Protein AF-A0A328YNU9-F1 (afdb_monomer_lite)

Foldseek 3Di:
DVVVVVVVVVVVVVVVVVVPLPQPVVLLVVLVVLQVVLVVLCVVLVVQLVVLVVPVVDPCSVVSNVVSVVSNVVSVVSNVVSVVSNVCSNCVSVD

Radius of gyration: 24.9 Å; chains: 1; bounding box: 54×29×70 Å

Organism: NCBI:txid1101402

Sequence (95 aa):
MLKCRLLGIKEAMAFKYVSKMATDKELLAKGIKYLFGALPLMFLGPSVIYNAFMNKQSSWYYLVLIIGCGLCIASVGLAFKGLNFIVKALFDGEQ

Secondary structure (DSSP, 8-state):
-HHHHHHHHHHHHHHHHHTT----HHHHHHHHHHHHHHHHHHHHHHHHHHHHHHTTTSTTHHHHHHHHHHHHHHHHHHHHHHHHHHHHHHHTT--

Structure (mmCIF, N/CA/C/O backbone):
data_AF-A0A328YNU9-F1
#
_entry.id   AF-A0A328YNU9-F1
#
loop_
_atom_site.group_PDB
_atom_site.id
_atom_site.type_symbol
_atom_site.label_atom_id
_atom_site.label_alt_id
_atom_site.label_comp_id
_atom_site.label_asym_id
_atom_site.label_entity_id
_atom_site.label_seq_id
_atom_site.pdbx_PDB_ins_code
_atom_site.Cartn_x
_atom_site.Cartn_y
_atom_site.Cartn_z
_atom_site.occupancy
_atom_site.B_iso_or_equiv
_atom_site.auth_seq_id
_atom_site.auth_comp_id
_atom_site.auth_asym_id
_atom_site.auth_atom_id
_atom_site.pdbx_PDB_model_num
ATOM 1 N N . MET A 1 1 ? -36.375 23.001 45.487 1.00 57.78 1 MET A N 1
ATOM 2 C CA . MET A 1 1 ? -35.013 22.470 45.750 1.00 57.78 1 MET A CA 1
ATOM 3 C C . MET A 1 1 ? -34.742 21.089 45.147 1.00 57.78 1 MET A C 1
ATOM 5 O O . MET A 1 1 ? -33.689 20.936 44.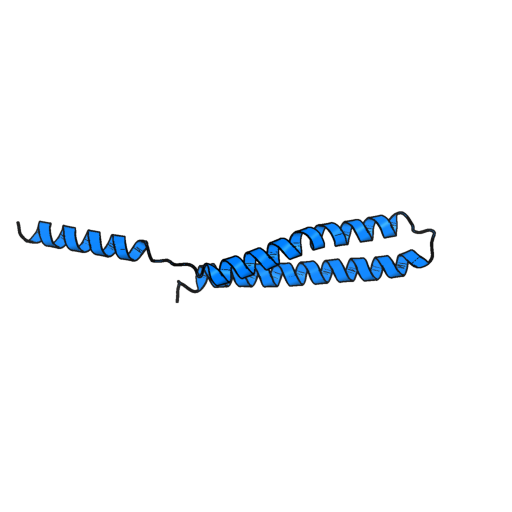544 1.00 57.78 1 MET A O 1
ATOM 9 N N . LEU A 1 2 ? -35.650 20.102 45.220 1.00 55.25 2 LEU A N 1
ATOM 10 C CA . LEU A 1 2 ? -35.408 18.760 44.642 1.00 55.25 2 LEU A CA 1
ATOM 11 C C . LEU A 1 2 ? -35.138 18.751 43.120 1.00 55.25 2 LEU A C 1
ATOM 13 O O . LEU A 1 2 ? -34.376 17.920 42.633 1.00 55.25 2 LEU A O 1
ATOM 17 N N . LYS A 1 3 ? -35.726 19.694 42.369 1.00 50.75 3 LYS A N 1
ATOM 18 C CA . LYS A 1 3 ? -35.608 19.759 40.901 1.00 50.75 3 LYS A CA 1
ATOM 19 C C . LYS A 1 3 ? -34.177 20.079 40.416 1.00 50.75 3 LYS A C 1
ATOM 21 O O . LYS A 1 3 ? -33.753 19.507 39.421 1.00 50.75 3 LYS A O 1
ATOM 26 N N . CYS A 1 4 ? -33.405 20.884 41.161 1.00 52.69 4 CYS A N 1
ATOM 27 C CA . CYS A 1 4 ? -31.989 21.175 40.858 1.00 52.69 4 CYS A CA 1
ATOM 28 C C . CYS A 1 4 ? -31.081 19.947 41.036 1.00 52.69 4 CYS A C 1
ATOM 30 O O . CYS A 1 4 ? -30.121 19.766 40.294 1.00 52.69 4 CYS A O 1
ATOM 32 N N . ARG A 1 5 ? -31.394 19.075 42.006 1.00 57.31 5 ARG A N 1
ATOM 33 C CA . ARG A 1 5 ? -30.578 17.893 42.318 1.00 57.31 5 ARG A CA 1
ATOM 34 C C . ARG A 1 5 ? -30.772 16.762 41.300 1.00 57.31 5 ARG A C 1
ATOM 36 O O . ARG A 1 5 ? -29.817 16.065 40.993 1.00 57.31 5 ARG A O 1
ATOM 43 N N . LEU A 1 6 ? -31.971 16.621 40.730 1.00 57.03 6 LEU A N 1
ATOM 44 C CA . LEU A 1 6 ? -32.242 15.665 39.645 1.00 57.03 6 LEU A CA 1
ATOM 45 C C . LEU A 1 6 ? -31.674 16.116 38.290 1.00 57.03 6 LEU A C 1
ATOM 47 O O . LEU A 1 6 ? -31.242 15.270 37.511 1.00 57.03 6 LEU A O 1
ATOM 51 N N . LEU A 1 7 ? -31.629 17.426 38.024 1.00 61.00 7 LEU A N 1
ATOM 52 C CA . LEU A 1 7 ? -30.979 17.989 36.833 1.00 61.00 7 LEU A CA 1
ATOM 53 C C . LEU A 1 7 ? -29.469 17.710 36.826 1.00 61.00 7 LEU A C 1
ATOM 55 O O . LEU A 1 7 ? -28.963 17.197 35.835 1.00 61.00 7 LEU A O 1
ATOM 59 N N . GLY A 1 8 ? -28.776 17.909 37.953 1.00 58.00 8 GLY A N 1
ATOM 60 C CA . GLY A 1 8 ? -27.342 17.596 38.055 1.00 58.00 8 GLY A CA 1
ATOM 61 C C . GLY A 1 8 ? -26.997 16.116 37.819 1.00 58.00 8 GLY A C 1
ATOM 62 O O . GLY A 1 8 ? -25.927 15.808 37.303 1.00 58.00 8 GLY A O 1
ATOM 63 N N . ILE A 1 9 ? -27.914 15.192 38.135 1.00 61.34 9 ILE A N 1
ATOM 64 C CA . ILE A 1 9 ? -27.729 13.753 37.877 1.00 61.34 9 ILE A CA 1
ATOM 65 C C . ILE A 1 9 ? -27.946 13.423 36.390 1.00 61.34 9 ILE A C 1
ATOM 67 O O . ILE A 1 9 ? -27.254 12.561 35.850 1.00 61.34 9 ILE A O 1
ATOM 71 N N . LYS A 1 10 ? -28.872 14.113 35.707 1.00 58.19 10 LYS A N 1
ATOM 72 C CA . LYS A 1 10 ? -29.102 13.920 34.266 1.00 58.19 10 LYS A CA 1
ATOM 73 C C . LYS A 1 10 ? -27.918 14.396 33.419 1.00 58.19 10 LYS A C 1
ATOM 75 O O . LYS A 1 10 ? -27.497 13.658 32.532 1.00 58.19 10 LYS A O 1
ATOM 80 N N . GLU A 1 11 ? -27.336 15.549 33.743 1.00 60.25 11 GLU A N 1
ATOM 81 C CA . GLU A 1 11 ? -26.154 16.089 33.047 1.00 60.25 11 GLU A CA 1
ATOM 82 C C . GLU A 1 11 ? -24.924 15.171 33.204 1.00 60.25 11 GLU A C 1
ATOM 84 O O . GLU A 1 11 ? -24.217 14.887 32.236 1.00 60.25 11 GLU A O 1
ATOM 89 N N . ALA A 1 12 ? -24.708 14.611 34.402 1.00 59.47 12 ALA A N 1
ATOM 90 C CA . ALA A 1 12 ? -23.620 13.662 34.650 1.00 59.47 12 ALA A CA 1
ATOM 91 C C . ALA A 1 12 ? -23.781 12.343 33.867 1.00 59.47 12 ALA A C 1
ATOM 93 O O . ALA A 1 12 ? -22.791 11.741 33.442 1.00 59.47 12 ALA A O 1
ATOM 94 N N . MET A 1 13 ? -25.020 11.889 33.647 1.00 62.69 13 MET A N 1
ATOM 95 C CA . MET A 1 13 ? -25.287 10.693 32.844 1.00 62.69 13 MET A CA 1
ATOM 96 C C . MET A 1 13 ? -25.103 10.952 31.340 1.00 62.69 13 MET A C 1
ATOM 98 O O . MET A 1 13 ? -24.561 10.092 30.645 1.00 62.69 13 MET A O 1
ATOM 102 N N . ALA A 1 14 ? -25.477 12.141 30.852 1.00 61.28 14 ALA A N 1
ATOM 103 C CA . ALA A 1 14 ? -25.267 12.553 29.461 1.00 61.28 14 ALA A CA 1
ATOM 104 C C . ALA A 1 14 ? -23.771 12.692 29.113 1.00 61.28 14 ALA A C 1
ATOM 106 O O . ALA A 1 14 ? -23.333 12.226 28.061 1.00 61.28 14 ALA A O 1
ATOM 107 N N . PHE A 1 15 ? -22.955 13.223 30.032 1.00 61.62 15 PHE A N 1
ATOM 108 C CA . PHE A 1 15 ? -21.499 13.310 29.861 1.00 61.62 15 PHE A CA 1
ATOM 109 C C . PHE A 1 15 ? -20.823 11.930 29.787 1.00 61.62 15 PHE A C 1
ATOM 111 O O . PHE A 1 15 ? -19.871 11.729 29.034 1.00 61.62 15 PHE A O 1
ATOM 118 N N . LYS A 1 16 ? -21.342 10.932 30.514 1.00 56.62 16 LYS A N 1
ATOM 119 C CA . LYS A 1 16 ? -20.824 9.557 30.429 1.00 56.62 16 LYS A CA 1
ATOM 120 C C . LYS A 1 16 ? -21.182 8.871 29.104 1.00 56.62 16 LYS A C 1
ATOM 122 O O . LYS A 1 16 ? -20.446 7.987 28.671 1.00 56.62 16 LYS A O 1
ATOM 127 N N . TYR A 1 17 ? -22.271 9.289 28.456 1.00 55.56 17 TYR A N 1
ATOM 128 C CA . TYR A 1 17 ? -22.694 8.760 27.158 1.00 55.56 17 TYR A CA 1
ATOM 129 C C . TYR A 1 17 ? -21.820 9.289 26.004 1.00 55.56 17 TYR A C 1
ATOM 131 O O . TYR A 1 17 ? -21.428 8.515 25.136 1.00 55.56 17 TYR A O 1
ATOM 139 N N . VAL A 1 18 ? -21.395 10.562 26.047 1.00 55.88 18 VAL A N 1
ATOM 140 C CA . VAL A 1 18 ? -20.531 11.170 25.007 1.00 55.88 18 VAL A CA 1
ATOM 141 C C . VAL A 1 18 ? -19.118 10.563 24.947 1.00 55.88 18 VAL A C 1
ATOM 143 O O . VAL A 1 18 ? -18.471 10.576 23.905 1.00 55.88 18 VAL A O 1
ATOM 146 N N . SER A 1 19 ? -18.634 9.982 26.050 1.00 51.09 19 SER A N 1
ATOM 147 C CA . SER A 1 19 ? -17.300 9.368 26.127 1.00 51.09 19 SER A CA 1
ATOM 148 C C . SER A 1 19 ? -17.216 7.975 25.481 1.00 51.09 19 SER A C 1
ATOM 150 O O . SER A 1 19 ? -16.119 7.414 25.414 1.00 51.09 19 SER A O 1
ATOM 152 N N . LYS A 1 20 ? -18.336 7.389 25.032 1.00 46.72 20 LYS A N 1
ATOM 153 C CA . LYS A 1 20 ? -18.389 6.014 24.510 1.00 46.72 20 LYS A CA 1
ATOM 154 C C . LYS A 1 20 ? -18.655 5.951 23.001 1.00 46.72 20 LYS A C 1
ATOM 156 O O . LYS A 1 20 ? -19.315 5.035 22.538 1.00 46.72 20 LYS A O 1
ATOM 161 N N . MET A 1 21 ? -18.061 6.855 22.223 1.00 56.00 21 MET A N 1
ATOM 162 C CA . MET A 1 21 ? -17.701 6.540 20.833 1.00 56.00 21 MET A CA 1
ATOM 163 C C . MET A 1 21 ? -16.386 5.761 20.843 1.00 56.00 21 MET A C 1
ATOM 165 O O . MET A 1 21 ? -15.305 6.278 20.558 1.00 56.00 21 MET A O 1
ATOM 169 N N . ALA A 1 22 ? -16.452 4.509 21.287 1.00 62.22 22 ALA A N 1
ATOM 170 C CA . ALA A 1 22 ? -15.306 3.620 21.238 1.00 62.22 22 ALA A CA 1
ATOM 171 C C . ALA A 1 22 ? -15.162 3.101 19.801 1.00 62.22 22 ALA A C 1
ATOM 173 O O . ALA A 1 22 ? -15.608 2.005 19.501 1.00 62.22 22 ALA A O 1
ATOM 174 N N . THR A 1 23 ? -14.551 3.901 18.919 1.00 66.31 23 THR A N 1
ATOM 175 C CA . THR A 1 23 ? -14.030 3.436 17.623 1.00 66.31 23 THR A CA 1
ATOM 176 C C . THR A 1 23 ? -13.291 2.120 17.826 1.00 66.31 23 THR A C 1
ATOM 178 O O . THR A 1 23 ? -12.434 2.039 18.718 1.00 66.31 23 THR A O 1
ATOM 181 N N . ASP A 1 24 ? -13.572 1.124 16.988 1.00 82.56 24 ASP A N 1
ATOM 182 C CA . ASP A 1 24 ? -12.904 -0.172 17.025 1.00 82.56 24 ASP A CA 1
ATOM 183 C C . ASP A 1 24 ? -11.413 -0.018 16.723 1.00 82.56 24 ASP A C 1
ATOM 185 O O . ASP A 1 24 ? -10.947 -0.078 15.580 1.00 82.56 24 ASP A O 1
ATOM 189 N N . LYS A 1 25 ? -10.634 0.192 17.790 1.00 81.25 25 LYS A N 1
ATOM 190 C CA . LYS A 1 25 ? -9.185 0.428 17.733 1.00 81.25 25 LYS A CA 1
ATOM 191 C C . LYS A 1 25 ? -8.460 -0.718 17.034 1.00 81.25 25 LYS A C 1
ATOM 193 O O . LYS A 1 25 ? -7.432 -0.489 16.404 1.00 81.25 25 LYS A O 1
ATOM 198 N N . GLU A 1 26 ? -9.000 -1.932 17.112 1.00 86.38 26 GLU A N 1
ATOM 199 C CA . GLU A 1 26 ? -8.448 -3.106 16.442 1.00 86.38 26 GLU A CA 1
ATOM 200 C C . GLU A 1 26 ? -8.604 -3.032 14.912 1.00 86.38 26 GLU A C 1
ATOM 202 O O . GLU A 1 26 ? -7.646 -3.279 14.173 1.00 86.38 26 GLU A O 1
ATOM 207 N N . LEU A 1 27 ? -9.785 -2.636 14.425 1.00 86.56 27 LEU A N 1
ATOM 208 C CA . LEU A 1 27 ? -10.058 -2.423 13.001 1.00 86.56 27 LEU A CA 1
ATOM 209 C C . LEU A 1 27 ? -9.276 -1.223 12.455 1.00 86.56 27 LEU A C 1
ATOM 211 O O . LEU A 1 27 ? -8.682 -1.307 11.376 1.00 86.56 27 LEU A O 1
ATOM 215 N N . LEU A 1 28 ? -9.192 -0.147 13.238 1.00 90.00 28 LEU A N 1
ATOM 216 C CA . LEU A 1 28 ? -8.408 1.037 12.898 1.00 90.00 28 LEU A CA 1
ATOM 217 C C . LEU A 1 28 ? -6.907 0.713 12.804 1.00 90.00 28 LEU A C 1
ATOM 219 O O . LEU A 1 28 ? -6.256 1.088 11.828 1.00 90.00 28 LEU A O 1
ATOM 223 N N . ALA A 1 29 ? -6.362 -0.052 13.755 1.00 91.19 29 ALA A N 1
ATOM 224 C CA . ALA A 1 29 ? -4.970 -0.500 13.718 1.00 91.19 29 ALA A CA 1
ATOM 225 C C . ALA A 1 29 ? -4.681 -1.395 12.501 1.00 91.19 29 ALA A C 1
ATOM 227 O O . ALA A 1 29 ? -3.636 -1.247 11.860 1.00 91.19 29 ALA A O 1
ATOM 228 N N . LYS A 1 30 ? -5.614 -2.287 12.133 1.00 89.94 30 LYS A N 1
ATOM 229 C CA . LYS A 1 30 ? -5.519 -3.096 10.905 1.00 89.94 30 LYS A CA 1
ATOM 230 C C . LYS A 1 30 ? -5.478 -2.205 9.660 1.00 89.94 30 LYS A C 1
ATOM 232 O O . LYS A 1 30 ? -4.582 -2.375 8.834 1.00 89.94 30 LYS A O 1
ATOM 237 N N . GLY A 1 31 ? -6.383 -1.233 9.547 1.00 91.81 31 GLY A N 1
ATOM 238 C CA . GLY A 1 31 ? -6.425 -0.289 8.425 1.00 91.81 31 GLY A CA 1
ATOM 239 C C . GLY A 1 31 ? -5.139 0.532 8.281 1.00 91.81 31 GLY A C 1
ATOM 240 O O . GLY A 1 31 ? -4.564 0.587 7.192 1.00 91.81 31 GLY A O 1
ATOM 241 N N . ILE A 1 32 ? -4.624 1.075 9.390 1.00 93.19 32 ILE A N 1
ATOM 242 C CA . ILE A 1 32 ? -3.349 1.811 9.420 1.00 93.19 32 ILE A CA 1
ATOM 243 C C . ILE A 1 32 ?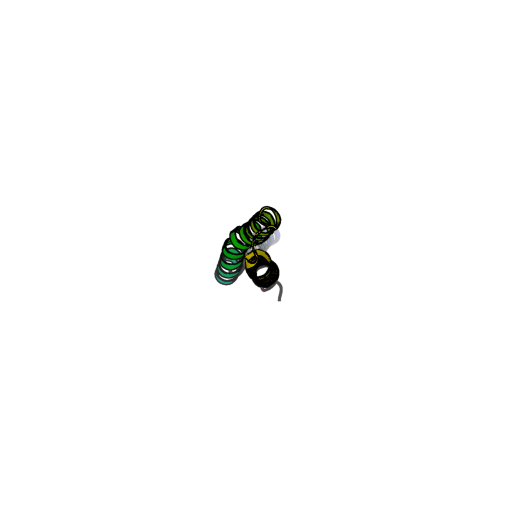 -2.186 0.914 8.989 1.00 93.19 32 ILE A C 1
ATOM 245 O O . ILE A 1 32 ? -1.349 1.349 8.203 1.00 93.19 32 ILE A O 1
ATOM 249 N N . LYS A 1 33 ? -2.140 -0.346 9.436 1.00 91.81 33 LYS A N 1
ATOM 250 C CA . LYS A 1 33 ? -1.084 -1.295 9.051 1.00 91.81 33 LYS A CA 1
ATOM 251 C C . LYS A 1 33 ? -1.072 -1.569 7.542 1.00 91.81 33 LYS A C 1
ATOM 253 O O . LYS A 1 33 ? 0.002 -1.628 6.945 1.00 91.81 33 LYS A O 1
ATOM 258 N N . TYR A 1 34 ? -2.245 -1.682 6.915 1.00 93.00 34 TYR A N 1
ATOM 259 C CA . TYR A 1 34 ? -2.353 -1.782 5.455 1.00 93.00 34 TYR A CA 1
ATOM 260 C C . TYR A 1 34 ? -1.912 -0.492 4.753 1.00 93.00 34 TYR A C 1
ATOM 262 O O . TYR A 1 34 ? -1.190 -0.564 3.761 1.00 93.00 34 TYR A O 1
ATOM 270 N N . LEU A 1 35 ? -2.276 0.680 5.282 1.00 93.56 35 LEU A N 1
ATOM 271 C CA . LEU A 1 35 ? -1.874 1.968 4.712 1.00 93.56 35 LEU A CA 1
ATOM 272 C C . LEU A 1 35 ? -0.351 2.175 4.778 1.00 93.56 35 LEU A C 1
ATOM 274 O O . LEU A 1 35 ? 0.267 2.589 3.799 1.00 93.56 35 LEU A O 1
ATOM 278 N N . PHE A 1 36 ? 0.263 1.819 5.909 1.00 94.44 36 PHE A N 1
ATOM 279 C CA . PHE A 1 36 ? 1.709 1.907 6.116 1.00 94.44 36 PHE A CA 1
ATOM 280 C C . PHE A 1 36 ? 2.489 0.967 5.190 1.00 94.44 36 PHE A C 1
ATOM 282 O O . PHE A 1 36 ? 3.608 1.284 4.809 1.00 94.44 36 PHE A O 1
ATOM 289 N N . GLY A 1 37 ? 1.900 -0.171 4.803 1.00 90.31 37 GLY A N 1
ATOM 290 C CA . GLY A 1 37 ? 2.456 -1.065 3.783 1.00 90.31 37 GLY A CA 1
ATOM 291 C C . GLY A 1 37 ? 2.233 -0.572 2.348 1.00 90.31 37 GLY A C 1
ATOM 292 O O . GLY A 1 37 ? 3.085 -0.787 1.488 1.00 90.31 37 GLY A O 1
ATOM 293 N N . ALA A 1 38 ? 1.124 0.126 2.084 1.00 92.94 38 ALA A N 1
ATOM 294 C CA . ALA A 1 38 ? 0.840 0.712 0.774 1.00 92.94 38 ALA A CA 1
ATOM 295 C C . ALA A 1 38 ? 1.782 1.879 0.451 1.00 92.94 38 ALA A C 1
ATOM 297 O O . ALA A 1 38 ? 2.206 2.013 -0.695 1.00 92.94 38 ALA A O 1
ATOM 298 N N . LEU A 1 39 ? 2.130 2.686 1.461 1.00 93.19 39 LEU A N 1
ATOM 299 C CA . LEU A 1 39 ? 2.956 3.885 1.324 1.00 93.19 39 LEU A CA 1
ATOM 300 C C . LEU A 1 39 ? 4.314 3.620 0.639 1.00 93.19 39 LEU A C 1
ATOM 302 O O . LEU A 1 39 ? 4.551 4.202 -0.418 1.00 93.19 39 LEU A O 1
ATOM 306 N N . PRO A 1 40 ? 5.194 2.724 1.139 1.00 91.75 40 PRO A N 1
ATOM 307 C CA . PRO A 1 40 ? 6.472 2.446 0.487 1.00 91.75 40 PRO A CA 1
ATOM 308 C C . PRO A 1 40 ? 6.277 1.851 -0.906 1.00 91.75 40 PRO A C 1
ATOM 310 O O . PRO A 1 40 ? 7.040 2.175 -1.810 1.00 91.75 40 PRO A O 1
ATOM 313 N N . LEU A 1 41 ? 5.235 1.039 -1.109 1.00 91.00 41 LEU A N 1
ATOM 314 C CA . LEU A 1 41 ? 4.917 0.455 -2.411 1.00 91.00 41 LEU A CA 1
ATOM 315 C C . LEU A 1 41 ? 4.526 1.533 -3.438 1.00 91.00 41 LEU A C 1
ATOM 317 O O . LEU A 1 41 ? 4.878 1.423 -4.611 1.00 91.00 41 LEU A O 1
ATOM 321 N N . MET A 1 42 ? 3.854 2.593 -2.980 1.00 91.56 42 MET A N 1
ATOM 322 C CA . MET A 1 42 ? 3.421 3.727 -3.797 1.00 91.56 42 MET A CA 1
ATOM 323 C C . MET A 1 42 ? 4.589 4.620 -4.233 1.00 91.56 42 MET A C 1
ATOM 325 O O . MET A 1 42 ? 4.507 5.243 -5.285 1.00 91.56 42 MET A O 1
ATOM 329 N N . PHE A 1 43 ? 5.686 4.652 -3.468 1.00 92.69 43 PHE A N 1
ATOM 330 C CA . PHE A 1 43 ? 6.939 5.300 -3.877 1.00 92.69 43 PHE A CA 1
ATOM 331 C C . PHE A 1 43 ? 7.817 4.370 -4.724 1.00 92.69 43 PHE A C 1
ATOM 333 O O . PHE A 1 43 ? 8.369 4.793 -5.739 1.00 92.69 43 PHE A O 1
ATOM 340 N N . LEU A 1 44 ? 7.900 3.087 -4.360 1.00 92.50 44 LEU A N 1
ATOM 341 C CA . LEU A 1 44 ? 8.674 2.080 -5.089 1.00 92.50 44 LEU A CA 1
ATOM 342 C C . LEU A 1 44 ? 8.184 1.889 -6.525 1.00 92.50 44 LEU A C 1
ATOM 344 O O . LEU A 1 44 ? 9.014 1.817 -7.426 1.00 92.50 44 LEU A O 1
ATOM 348 N N . GLY A 1 45 ? 6.871 1.831 -6.763 1.00 91.44 45 GLY A N 1
ATOM 349 C CA . GLY A 1 45 ? 6.312 1.631 -8.105 1.00 91.44 45 GLY A CA 1
ATOM 350 C C . GLY A 1 45 ? 6.808 2.672 -9.123 1.00 91.44 45 GLY A C 1
ATOM 351 O O . GLY A 1 45 ? 7.490 2.305 -10.084 1.00 91.44 45 GLY A O 1
ATOM 352 N N . PRO A 1 46 ? 6.558 3.976 -8.901 1.00 90.25 46 PRO A N 1
ATOM 353 C CA . PRO A 1 46 ? 7.054 5.048 -9.758 1.00 90.25 46 PRO A CA 1
ATOM 354 C C . PRO A 1 46 ? 8.582 5.106 -9.830 1.00 90.25 46 PRO A C 1
ATOM 356 O O . PRO A 1 46 ? 9.120 5.316 -10.916 1.00 90.25 46 PRO A O 1
ATOM 359 N N . SER A 1 47 ? 9.298 4.876 -8.721 1.00 92.25 47 SER A N 1
ATOM 360 C CA . SER A 1 47 ? 10.769 4.846 -8.729 1.00 92.25 47 SER A CA 1
ATOM 361 C C . SER A 1 47 ? 11.328 3.731 -9.619 1.00 92.25 47 SER A C 1
ATOM 363 O O . SER A 1 47 ? 12.294 3.959 -10.349 1.00 92.25 47 SER A O 1
ATOM 365 N N . VAL A 1 48 ? 10.722 2.541 -9.609 1.00 90.50 48 VAL A N 1
ATOM 366 C CA . VAL A 1 48 ? 11.114 1.418 -10.478 1.00 90.50 48 VAL A CA 1
ATOM 367 C C . VAL A 1 48 ? 10.804 1.733 -11.943 1.00 90.50 48 VAL A C 1
ATOM 369 O O . VAL A 1 48 ? 11.658 1.530 -12.808 1.00 90.50 48 VAL A O 1
ATOM 372 N N . ILE A 1 49 ? 9.626 2.298 -12.225 1.00 91.56 49 ILE A N 1
ATOM 373 C CA . ILE A 1 49 ? 9.232 2.732 -13.575 1.00 91.56 49 ILE A CA 1
ATOM 374 C C . ILE A 1 49 ? 10.202 3.796 -14.116 1.00 91.56 49 ILE A C 1
ATOM 376 O O . ILE A 1 49 ? 10.645 3.704 -15.262 1.00 91.56 49 ILE A O 1
ATOM 380 N N . TYR A 1 50 ? 10.581 4.777 -13.294 1.00 90.06 50 TYR A N 1
ATOM 381 C CA . TYR A 1 50 ? 11.537 5.821 -13.665 1.00 90.06 50 TYR A CA 1
ATOM 382 C C . TYR A 1 50 ? 12.909 5.237 -14.034 1.00 90.06 50 TYR A C 1
ATOM 384 O O . TYR A 1 50 ? 13.474 5.576 -15.075 1.00 90.06 50 TYR A O 1
ATOM 392 N N . ASN A 1 51 ? 13.410 4.286 -13.239 1.00 87.94 51 ASN A N 1
ATOM 393 C CA . ASN A 1 51 ? 14.666 3.590 -13.531 1.00 87.94 51 ASN A CA 1
ATOM 394 C C . ASN A 1 51 ? 14.602 2.771 -14.833 1.00 87.94 51 ASN A C 1
ATOM 396 O O . ASN A 1 51 ? 15.572 2.752 -15.598 1.00 87.94 51 ASN A O 1
ATOM 400 N N . ALA A 1 52 ? 13.456 2.143 -15.125 1.00 86.81 52 ALA A N 1
ATOM 401 C CA . ALA A 1 52 ? 13.233 1.419 -16.377 1.00 86.81 52 ALA A CA 1
ATOM 402 C C . ALA A 1 52 ? 13.226 2.356 -17.596 1.00 86.81 52 ALA A C 1
ATOM 404 O O . ALA A 1 52 ? 13.752 2.007 -18.654 1.00 86.81 52 ALA A O 1
ATOM 405 N N . PHE A 1 53 ? 12.679 3.567 -17.453 1.00 83.88 53 PHE A N 1
ATOM 406 C CA . PHE A 1 53 ? 12.680 4.567 -18.520 1.00 83.88 53 PHE A CA 1
ATOM 407 C C . PHE A 1 53 ? 14.034 5.243 -18.755 1.00 83.88 53 PHE A C 1
ATOM 409 O O . PHE A 1 53 ? 14.267 5.709 -19.867 1.00 83.88 53 PHE A O 1
ATOM 416 N N . MET A 1 54 ? 14.932 5.281 -17.771 1.00 82.50 54 MET A N 1
ATOM 417 C CA . MET A 1 54 ? 16.300 5.783 -17.972 1.00 82.50 54 MET A CA 1
ATOM 418 C C . MET A 1 54 ? 17.186 4.779 -18.725 1.00 82.50 54 MET A C 1
ATOM 420 O O . MET A 1 54 ? 18.087 5.177 -19.455 1.00 82.50 54 MET A O 1
ATOM 424 N N . ASN A 1 55 ? 16.894 3.479 -18.621 1.00 78.31 55 ASN A N 1
ATOM 425 C CA . ASN A 1 55 ? 17.677 2.396 -19.228 1.00 78.31 55 ASN A CA 1
ATOM 426 C C . ASN A 1 55 ? 17.009 1.799 -20.486 1.00 78.31 55 ASN A C 1
ATOM 428 O O . ASN A 1 55 ? 17.046 0.588 -20.711 1.00 78.31 55 ASN A O 1
ATOM 432 N N . LYS A 1 56 ? 16.415 2.647 -21.340 1.00 70.94 56 LYS A N 1
ATOM 433 C CA . LYS A 1 56 ? 15.680 2.258 -22.572 1.00 70.94 56 LYS A CA 1
ATOM 434 C C . LYS A 1 56 ? 16.499 1.463 -23.597 1.00 70.94 56 LYS A C 1
ATOM 436 O O . LYS 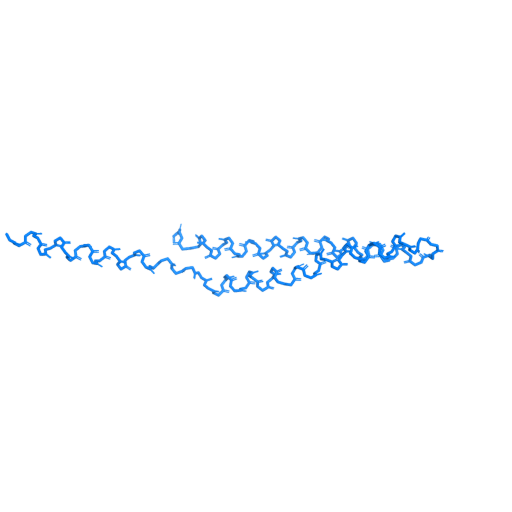A 1 56 ? 15.932 0.923 -24.540 1.00 70.94 56 LYS A O 1
ATOM 441 N N . GLN A 1 57 ? 17.819 1.431 -23.443 1.00 68.31 57 GLN A N 1
ATOM 442 C CA . GLN A 1 57 ? 18.746 0.812 -24.386 1.00 68.31 57 GLN A CA 1
ATOM 443 C C . GLN A 1 57 ? 18.871 -0.713 -24.195 1.00 68.31 57 GLN A C 1
ATOM 445 O O . GLN A 1 57 ? 19.363 -1.398 -25.087 1.00 68.31 57 GLN A O 1
ATOM 450 N N . SER A 1 58 ? 18.406 -1.268 -23.067 1.00 63.41 58 SER A N 1
ATOM 451 C CA . SER A 1 58 ? 18.472 -2.709 -22.785 1.00 63.41 58 SER A CA 1
ATOM 452 C C . SER A 1 58 ? 17.107 -3.377 -22.949 1.00 63.41 58 SER A C 1
ATOM 454 O O . SER A 1 58 ? 16.121 -2.915 -22.385 1.00 63.41 58 SER A O 1
ATOM 456 N N . SER A 1 59 ? 17.050 -4.508 -23.664 1.00 71.94 59 SER A N 1
ATOM 457 C CA . SER A 1 59 ? 15.828 -5.303 -23.914 1.00 71.94 59 SER A CA 1
ATOM 458 C C . SER A 1 59 ? 15.034 -5.656 -22.634 1.00 71.94 59 SER A C 1
ATOM 460 O O . SER A 1 59 ? 13.817 -5.820 -22.676 1.00 71.94 59 SER A O 1
ATOM 462 N N . TRP A 1 60 ? 15.695 -5.661 -21.471 1.00 78.81 60 TRP A N 1
ATOM 463 C CA . TRP A 1 60 ? 15.102 -5.914 -20.153 1.00 78.81 60 TRP A CA 1
ATOM 464 C C . TRP A 1 60 ? 14.148 -4.818 -19.641 1.00 78.81 60 TRP A C 1
ATOM 466 O O . TRP A 1 60 ? 13.420 -5.055 -18.675 1.00 78.81 60 TRP A O 1
ATOM 476 N N . TYR A 1 61 ? 14.096 -3.639 -20.274 1.00 83.00 61 TYR A N 1
ATOM 477 C CA . TYR A 1 61 ? 13.253 -2.529 -19.806 1.00 83.00 61 TYR A CA 1
ATOM 478 C C . TYR A 1 61 ? 11.753 -2.866 -19.820 1.00 83.00 61 TYR A C 1
ATOM 480 O O . TYR A 1 61 ? 11.024 -2.445 -18.922 1.00 83.00 61 TYR A O 1
ATOM 488 N N . TYR A 1 62 ? 11.288 -3.638 -20.811 1.00 83.75 62 TYR A N 1
ATOM 489 C CA . TYR A 1 62 ? 9.867 -3.967 -20.972 1.00 83.75 62 TYR A CA 1
ATOM 490 C C . TYR A 1 62 ? 9.351 -4.823 -19.807 1.00 83.75 62 TYR A C 1
ATOM 492 O O . TYR A 1 62 ? 8.245 -4.606 -19.317 1.00 83.75 62 TYR A O 1
ATOM 500 N N . LEU A 1 63 ? 10.182 -5.751 -19.315 1.00 87.69 63 LEU A N 1
ATOM 501 C CA . LEU A 1 63 ? 9.874 -6.593 -18.155 1.00 87.69 63 LEU A CA 1
ATOM 502 C C . LEU A 1 63 ? 9.715 -5.758 -16.881 1.00 87.69 63 LEU A C 1
ATOM 504 O O . LEU A 1 63 ? 8.713 -5.878 -16.176 1.00 87.69 63 LEU A O 1
ATOM 508 N N . VAL A 1 64 ? 10.679 -4.875 -16.607 1.00 88.69 64 VAL A N 1
ATOM 509 C CA . VAL A 1 64 ? 10.655 -4.017 -15.411 1.00 88.69 64 VAL A CA 1
ATOM 510 C C . VAL A 1 64 ? 9.488 -3.028 -15.466 1.00 88.69 64 VAL A C 1
ATOM 512 O O . VAL A 1 64 ? 8.849 -2.776 -14.446 1.00 88.69 64 VAL A O 1
ATOM 515 N N . LEU A 1 65 ? 9.153 -2.522 -16.657 1.00 90.06 65 LEU A N 1
ATOM 516 C CA . LEU A 1 65 ? 8.006 -1.640 -16.871 1.00 90.06 65 LEU A CA 1
ATOM 517 C C . LEU A 1 65 ? 6.679 -2.324 -16.504 1.00 90.06 65 LEU A C 1
ATOM 519 O O . LEU A 1 65 ? 5.854 -1.730 -15.807 1.00 90.06 65 LEU A O 1
ATOM 523 N N . ILE A 1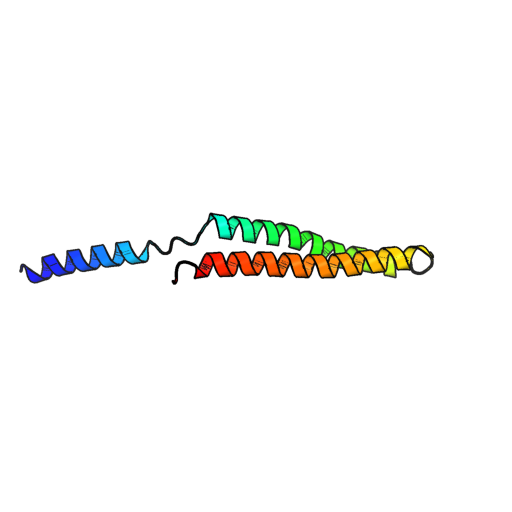 66 ? 6.487 -3.575 -16.936 1.00 91.38 66 ILE A N 1
ATOM 524 C CA . ILE A 1 66 ? 5.278 -4.356 -16.634 1.00 91.38 66 ILE A CA 1
ATOM 525 C C . ILE A 1 66 ? 5.172 -4.620 -15.128 1.00 91.38 66 ILE A C 1
ATOM 527 O O . ILE A 1 66 ? 4.106 -4.414 -14.545 1.00 91.38 66 ILE A O 1
ATOM 531 N N . ILE A 1 67 ? 6.278 -5.004 -14.479 1.00 91.25 67 ILE A N 1
ATOM 532 C CA . ILE A 1 67 ? 6.309 -5.222 -13.024 1.00 91.25 67 ILE A CA 1
ATOM 533 C C . ILE A 1 67 ? 6.007 -3.922 -12.269 1.00 91.25 67 ILE A C 1
ATOM 535 O O . ILE A 1 67 ? 5.205 -3.933 -11.337 1.00 91.25 67 ILE A O 1
ATOM 539 N N . GLY A 1 68 ? 6.593 -2.797 -12.685 1.00 91.44 68 GLY A N 1
ATOM 540 C CA . GLY A 1 68 ? 6.347 -1.490 -12.075 1.00 91.44 68 GLY A CA 1
ATOM 541 C C . GLY A 1 68 ? 4.883 -1.058 -12.185 1.00 91.44 68 GLY A C 1
ATOM 542 O O . GLY A 1 68 ? 4.291 -0.617 -11.200 1.00 91.44 68 GLY A O 1
ATOM 543 N N . CYS A 1 69 ? 4.268 -1.258 -13.353 1.00 92.56 69 CYS A N 1
ATOM 544 C CA . CYS A 1 69 ? 2.849 -0.974 -13.563 1.00 92.56 69 CYS A CA 1
ATOM 545 C C . CYS A 1 69 ? 1.957 -1.863 -12.674 1.00 92.56 69 CYS A C 1
ATOM 547 O O . CYS A 1 69 ? 1.034 -1.369 -12.022 1.00 92.56 69 CYS A O 1
ATOM 549 N N . GLY A 1 70 ? 2.290 -3.154 -12.558 1.00 94.12 70 GLY A N 1
ATOM 550 C CA . GLY A 1 70 ? 1.621 -4.080 -11.641 1.00 94.12 70 GLY A CA 1
ATOM 551 C C . GLY A 1 70 ? 1.748 -3.666 -10.170 1.00 94.12 70 GLY A C 1
ATOM 552 O O . GLY A 1 70 ? 0.754 -3.686 -9.442 1.00 94.12 70 GLY A O 1
ATOM 553 N N . LEU A 1 71 ? 2.935 -3.220 -9.742 1.00 93.56 71 LEU A N 1
ATOM 554 C CA . LEU A 1 71 ? 3.172 -2.710 -8.386 1.00 93.56 71 LEU A CA 1
ATOM 555 C C . LEU A 1 71 ? 2.318 -1.475 -8.077 1.00 93.56 71 LEU A C 1
ATOM 557 O O . LEU A 1 71 ? 1.746 -1.389 -6.990 1.00 93.56 71 LEU A O 1
ATOM 561 N N . CYS A 1 72 ? 2.206 -0.538 -9.022 1.00 93.12 72 CYS A N 1
ATOM 562 C CA . CYS A 1 72 ? 1.369 0.652 -8.866 1.00 93.12 72 CYS A CA 1
ATOM 563 C C . CYS A 1 72 ? -0.110 0.282 -8.693 1.00 93.12 72 CYS A C 1
ATOM 565 O O . CYS A 1 72 ? -0.756 0.767 -7.764 1.00 93.12 72 CYS A O 1
ATOM 567 N N . ILE A 1 73 ? -0.638 -0.620 -9.528 1.00 94.50 73 ILE A N 1
ATOM 568 C CA . ILE A 1 73 ? -2.030 -1.086 -9.415 1.00 94.50 73 ILE A CA 1
ATOM 569 C C . ILE A 1 73 ? -2.255 -1.793 -8.071 1.00 94.50 73 ILE A C 1
ATOM 571 O O . ILE A 1 73 ? -3.242 -1.524 -7.381 1.00 94.50 73 ILE A O 1
ATOM 575 N N . ALA A 1 74 ? -1.323 -2.657 -7.660 1.00 92.75 74 ALA A N 1
ATOM 576 C CA . ALA A 1 74 ? -1.396 -3.358 -6.382 1.00 92.75 74 ALA A CA 1
ATOM 577 C C . ALA A 1 74 ? -1.353 -2.394 -5.182 1.00 92.75 74 ALA A C 1
ATOM 579 O O . ALA A 1 74 ? -2.125 -2.563 -4.237 1.00 92.75 74 ALA A O 1
ATOM 580 N N . SER A 1 75 ? -0.500 -1.364 -5.228 1.00 94.00 75 SER A N 1
ATOM 581 C CA . SER A 1 75 ? -0.409 -0.322 -4.196 1.00 94.00 75 SER A CA 1
ATOM 582 C C . SER A 1 75 ? -1.725 0.431 -4.034 1.00 94.00 75 SER A C 1
ATOM 584 O O . SER A 1 75 ? -2.231 0.544 -2.916 1.00 94.00 75 SER A O 1
ATOM 586 N N . VAL A 1 76 ? -2.333 0.851 -5.146 1.00 93.69 76 VAL A N 1
ATOM 587 C CA . VAL A 1 76 ? -3.638 1.520 -5.146 1.00 93.69 76 VAL A CA 1
ATOM 588 C C . VAL A 1 76 ? -4.716 0.608 -4.548 1.00 93.69 76 VAL A C 1
ATOM 590 O O . VAL A 1 76 ? -5.460 1.034 -3.663 1.00 93.69 76 VAL A O 1
ATOM 593 N N . GLY A 1 77 ? -4.759 -0.670 -4.940 1.00 93.62 77 GLY A N 1
ATOM 594 C CA . GLY A 1 77 ? -5.697 -1.645 -4.372 1.00 93.62 77 GLY A CA 1
ATOM 595 C C . GLY A 1 77 ? -5.525 -1.852 -2.860 1.00 93.62 77 GLY A C 1
ATOM 596 O O . GLY A 1 77 ? -6.515 -1.908 -2.122 1.00 93.62 77 GLY A O 1
ATOM 597 N N . LEU A 1 78 ? -4.280 -1.920 -2.376 1.00 92.50 78 LEU A N 1
ATOM 598 C CA . LEU A 1 78 ? -3.977 -2.056 -0.948 1.00 92.50 78 LEU A CA 1
ATOM 599 C C . LEU A 1 78 ? -4.372 -0.795 -0.163 1.00 92.50 78 LEU A C 1
ATOM 601 O O . LEU A 1 78 ? -4.952 -0.905 0.920 1.00 92.50 78 LEU A O 1
ATOM 605 N N . ALA A 1 79 ? -4.108 0.388 -0.725 1.00 93.62 79 ALA A N 1
ATOM 606 C CA . ALA A 1 79 ? -4.470 1.675 -0.139 1.00 93.62 79 ALA A CA 1
ATOM 607 C C . ALA A 1 79 ? -5.991 1.814 0.008 1.00 93.62 79 ALA A C 1
ATOM 609 O O . ALA A 1 79 ? -6.468 2.125 1.099 1.00 93.62 79 ALA A O 1
ATOM 610 N N . PHE A 1 80 ? -6.765 1.492 -1.035 1.00 94.12 80 PHE A N 1
ATOM 611 C CA . PHE A 1 80 ? -8.231 1.493 -0.965 1.00 94.12 80 PHE A CA 1
ATOM 612 C C . PHE A 1 80 ? -8.764 0.523 0.091 1.00 94.12 80 PHE A C 1
ATOM 614 O O . PHE A 1 80 ? -9.684 0.860 0.837 1.00 94.12 80 PHE A O 1
ATOM 621 N N . LYS A 1 81 ? -8.177 -0.674 0.201 1.00 91.38 81 LYS A N 1
ATOM 622 C CA . LYS A 1 81 ? -8.578 -1.650 1.222 1.00 91.38 81 LYS A CA 1
ATOM 623 C C . LYS A 1 81 ? -8.273 -1.142 2.636 1.00 91.38 81 LYS A C 1
ATOM 625 O O . LYS A 1 81 ? -9.130 -1.259 3.508 1.00 91.38 81 LYS A O 1
ATOM 630 N N . GLY A 1 82 ? -7.104 -0.535 2.850 1.00 92.19 82 GLY A N 1
ATOM 631 C CA . GLY A 1 82 ? -6.722 0.089 4.121 1.00 92.19 82 GLY A CA 1
ATOM 632 C C . GLY A 1 82 ? -7.634 1.255 4.509 1.00 92.19 82 GLY A C 1
ATOM 633 O O . GLY A 1 82 ? -8.128 1.292 5.635 1.00 92.19 82 GLY A O 1
ATOM 634 N N . LEU A 1 83 ? -7.934 2.150 3.563 1.00 93.12 83 LEU A N 1
ATOM 635 C CA . LEU A 1 83 ? -8.866 3.263 3.763 1.00 93.12 83 LEU A CA 1
ATOM 636 C C . LEU A 1 83 ? -10.272 2.769 4.107 1.00 93.12 83 LEU A C 1
ATOM 638 O O . LEU A 1 83 ? -10.855 3.246 5.074 1.00 93.12 83 LEU A O 1
ATOM 642 N N . ASN A 1 84 ? -10.789 1.766 3.393 1.00 91.38 84 ASN A N 1
ATOM 643 C CA . ASN A 1 84 ? -12.096 1.176 3.696 1.00 91.38 84 ASN A CA 1
ATOM 644 C C . ASN A 1 84 ? -12.161 0.582 5.111 1.00 91.38 84 ASN A C 1
ATOM 646 O O . ASN A 1 84 ? -13.197 0.689 5.762 1.00 91.38 84 ASN A O 1
ATOM 650 N N . PHE A 1 85 ? -11.074 -0.018 5.607 1.00 91.00 85 PHE A N 1
ATOM 651 C CA . PHE A 1 85 ? -11.000 -0.493 6.992 1.00 91.00 85 PHE A CA 1
ATOM 652 C C . PHE A 1 85 ? -11.012 0.653 8.008 1.00 91.00 85 PHE A C 1
ATOM 654 O O . PHE A 1 85 ? -11.687 0.532 9.025 1.00 91.00 85 PHE A O 1
ATOM 661 N N . ILE A 1 86 ? -10.314 1.759 7.730 1.00 91.62 86 ILE A N 1
ATOM 662 C CA . ILE A 1 86 ? -10.315 2.950 8.595 1.00 91.62 86 ILE A CA 1
ATOM 663 C C . ILE A 1 86 ? -11.708 3.586 8.626 1.00 91.62 86 ILE A C 1
ATOM 665 O O . ILE A 1 86 ? -12.226 3.852 9.704 1.00 91.62 86 ILE A O 1
ATOM 669 N N . VAL A 1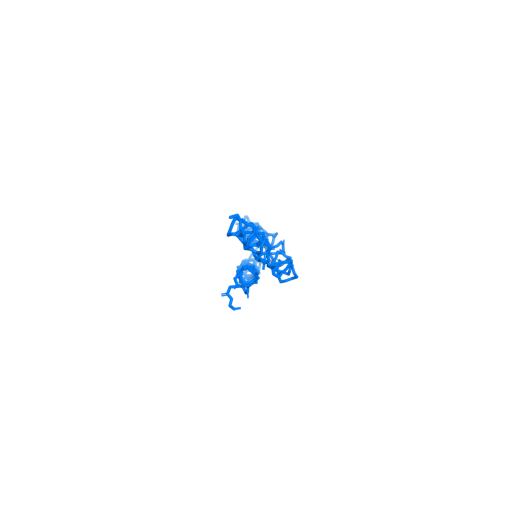 87 ? -12.331 3.786 7.460 1.00 90.31 87 VAL A N 1
ATOM 670 C CA . VAL A 1 87 ? -13.686 4.346 7.340 1.00 90.31 87 VAL A CA 1
ATOM 671 C C . VAL A 1 87 ? -14.681 3.466 8.090 1.00 90.31 87 VAL A C 1
ATOM 673 O O . VAL A 1 87 ? -15.417 3.970 8.929 1.00 90.31 87 VAL A O 1
ATOM 676 N N . LYS A 1 88 ? -14.646 2.145 7.880 1.00 87.19 88 LYS A N 1
ATOM 677 C CA . LYS A 1 88 ? -15.490 1.223 8.648 1.00 87.19 88 LYS A CA 1
ATOM 678 C C . LYS A 1 88 ? -15.239 1.341 10.147 1.00 87.19 88 LYS A C 1
ATOM 680 O O . LYS A 1 88 ? -16.189 1.565 10.869 1.00 87.19 88 LYS A O 1
ATOM 685 N N . ALA A 1 89 ? -13.989 1.304 10.609 1.00 86.25 89 ALA A N 1
ATOM 686 C CA . ALA A 1 89 ? -13.668 1.405 12.036 1.00 86.25 89 ALA A CA 1
ATOM 687 C C . ALA A 1 89 ? -14.209 2.681 12.704 1.00 86.25 89 ALA A C 1
ATOM 689 O O . ALA A 1 89 ? -14.565 2.657 13.880 1.00 86.25 89 ALA A O 1
ATOM 690 N N . LEU A 1 90 ? -14.223 3.799 11.970 1.00 84.75 90 LEU A N 1
ATOM 691 C CA . LEU A 1 90 ? -14.681 5.096 12.467 1.00 84.75 90 LEU A CA 1
ATOM 692 C C . LEU A 1 90 ? -16.211 5.213 12.503 1.00 84.75 90 LEU A C 1
ATOM 694 O O . LEU A 1 90 ? -16.723 5.854 13.415 1.00 84.75 90 LEU A O 1
ATOM 698 N N . PHE A 1 91 ? -16.917 4.599 11.549 1.00 83.44 91 PHE A N 1
ATOM 699 C CA . PHE A 1 91 ? -18.376 4.703 11.407 1.00 83.44 91 PHE A CA 1
ATOM 700 C C . PHE A 1 91 ? -19.159 3.480 11.925 1.00 83.44 91 PHE A C 1
ATOM 702 O O . PHE 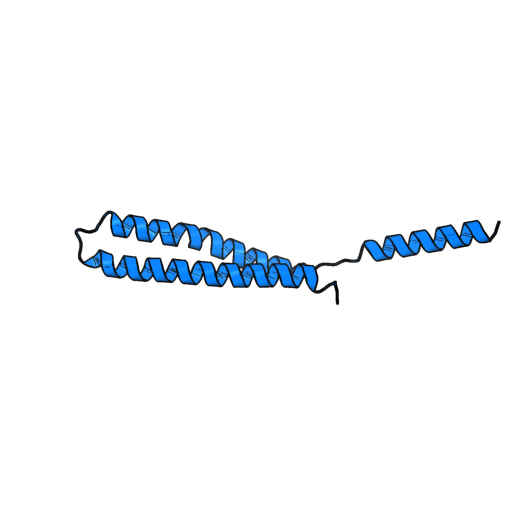A 1 91 ? -20.381 3.544 12.000 1.00 83.44 91 PHE A O 1
ATOM 709 N N . ASP A 1 92 ? -18.502 2.384 12.320 1.00 67.88 92 ASP A N 1
ATOM 710 C CA . ASP A 1 92 ? -19.178 1.188 12.870 1.00 67.88 92 ASP A CA 1
ATOM 711 C C . ASP A 1 92 ? -19.822 1.435 14.246 1.00 67.88 92 ASP A C 1
ATOM 713 O O . ASP A 1 92 ? -20.714 0.704 14.649 1.00 67.88 92 ASP A O 1
ATOM 717 N N . GLY A 1 93 ? -19.399 2.486 14.961 1.00 57.72 93 GLY A N 1
ATOM 718 C CA . GLY A 1 93 ? -20.017 2.921 16.220 1.00 57.72 93 GLY A CA 1
ATOM 719 C C . GLY A 1 93 ? -21.261 3.804 16.054 1.00 57.72 93 GLY A C 1
ATOM 720 O O . GLY A 1 93 ? -21.852 4.193 17.057 1.00 57.72 93 GLY A O 1
ATOM 721 N N . GLU A 1 94 ? -21.633 4.135 14.813 1.00 54.94 94 GLU A N 1
ATOM 722 C CA . GLU A 1 94 ? -22.801 4.950 14.440 1.00 54.94 94 GLU A CA 1
ATOM 723 C C . GLU A 1 94 ? -23.905 4.083 13.792 1.00 54.94 94 GLU A C 1
ATOM 725 O O . GLU A 1 94 ? -24.564 4.512 12.843 1.00 54.94 94 GLU A O 1
ATOM 730 N N . GLN A 1 95 ? -24.093 2.848 14.279 1.00 46.03 95 GLN A N 1
ATOM 731 C CA . GLN A 1 95 ? -25.222 1.956 13.961 1.00 46.03 95 GLN A CA 1
ATOM 732 C C . GLN A 1 95 ? -25.686 1.189 15.205 1.00 46.03 95 GLN A C 1
ATOM 734 O O . GLN A 1 95 ? -24.823 0.647 15.930 1.00 46.03 95 GLN A O 1
#

pLDDT: mean 79.83, std 15.33, range [46.03, 94.5]

InterPro domains:
  IPR046077 Protein of unknown function DUF6095 [PF19589] (21-92)